Protein AF-A0A938LIG9-F1 (afdb_monomer_lite)

pLDDT: mean 82.98, std 18.58, range [36.59, 97.12]

Foldseek 3Di:
DDDDDDPPDDDDDDPPPDPQPDPVSVCVVVVPPQDDDDDQCAPDPPGRAGDPPGPQAQRDADDPVCQAAPVRHGPDLDNHGGPDRDHDDPPDDDD

Structure (mmCIF, N/CA/C/O backbone):
data_AF-A0A938LIG9-F1
#
_entry.id   AF-A0A938LIG9-F1
#
loop_
_atom_site.group_PDB
_atom_site.id
_atom_site.type_symbol
_atom_site.label_atom_id
_atom_site.label_alt_id
_atom_site.label_comp_id
_atom_site.label_asym_id
_atom_site.label_entity_id
_atom_site.label_seq_id
_atom_site.pdbx_PDB_ins_code
_atom_site.Cartn_x
_atom_site.Cartn_y
_atom_site.Cartn_z
_atom_site.occupancy
_atom_site.B_iso_or_equiv
_atom_site.auth_seq_id
_atom_site.auth_comp_id
_atom_site.auth_asym_id
_atom_site.auth_atom_id
_atom_site.pdbx_PDB_model_num
ATOM 1 N N . MET A 1 1 ? 29.356 7.228 -57.275 1.00 47.03 1 MET A N 1
ATOM 2 C CA . MET A 1 1 ? 29.984 6.386 -56.238 1.00 47.03 1 MET A CA 1
ATOM 3 C C . MET A 1 1 ? 29.850 7.106 -54.909 1.00 47.03 1 MET A C 1
ATOM 5 O O . MET A 1 1 ? 30.647 7.985 -54.619 1.00 47.03 1 MET A O 1
ATOM 9 N N . THR A 1 2 ? 28.812 6.778 -54.146 1.00 36.59 2 THR A N 1
ATOM 10 C CA . THR A 1 2 ? 28.629 7.244 -52.767 1.00 36.59 2 THR A CA 1
ATOM 11 C C . THR A 1 2 ? 27.900 6.122 -52.050 1.00 36.59 2 THR A C 1
ATOM 13 O O . THR A 1 2 ? 26.693 5.971 -52.202 1.00 36.59 2 THR A O 1
ATOM 16 N N . THR A 1 3 ? 28.642 5.273 -51.352 1.00 48.53 3 THR A N 1
ATOM 17 C CA . THR A 1 3 ? 28.044 4.335 -50.400 1.00 48.53 3 THR A CA 1
ATOM 18 C C . THR A 1 3 ? 27.939 5.067 -49.072 1.00 48.53 3 THR A C 1
ATOM 20 O O . THR A 1 3 ? 28.953 5.595 -48.615 1.00 48.53 3 THR A O 1
ATOM 23 N N . PRO A 1 4 ? 26.746 5.164 -48.470 1.00 44.84 4 PRO A N 1
ATOM 24 C CA . PRO A 1 4 ? 26.699 4.927 -47.024 1.00 44.84 4 PRO A CA 1
ATOM 25 C C . PRO A 1 4 ? 25.337 4.372 -46.559 1.00 44.84 4 PRO A C 1
ATOM 27 O O . PRO A 1 4 ? 24.330 4.523 -47.235 1.00 44.84 4 PRO A O 1
ATOM 30 N N . ILE A 1 5 ? 25.142 3.749 -45.404 1.00 50.56 5 ILE A N 1
ATOM 31 C CA . ILE A 1 5 ? 25.952 3.186 -44.319 1.00 50.56 5 ILE A CA 1
ATOM 32 C C . ILE A 1 5 ? 24.964 2.184 -43.682 1.00 50.56 5 ILE A C 1
ATOM 34 O O . ILE A 1 5 ? 23.775 2.482 -43.540 1.00 50.56 5 ILE A O 1
ATOM 38 N N . SER A 1 6 ?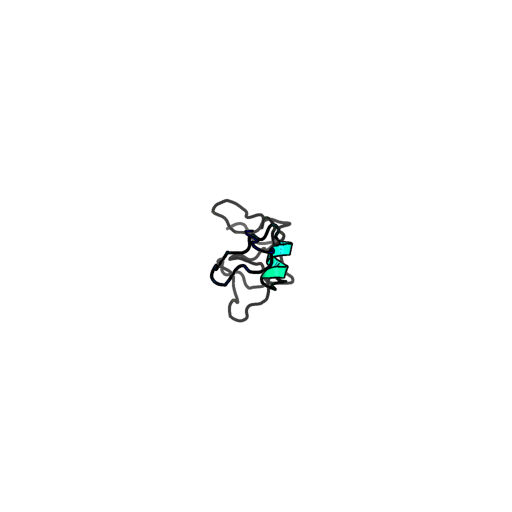 25.403 0.964 -43.366 1.00 47.53 6 SER A N 1
ATOM 39 C CA . SER A 1 6 ? 24.530 -0.072 -42.801 1.00 47.53 6 SER A CA 1
ATOM 40 C C . SER A 1 6 ? 24.056 0.279 -41.387 1.00 47.53 6 SER A C 1
ATOM 42 O O . SER A 1 6 ? 24.832 0.792 -40.587 1.00 47.53 6 SER A O 1
ATOM 44 N N . ARG A 1 7 ? 22.801 -0.089 -41.088 1.00 53.59 7 ARG A N 1
ATOM 45 C CA . ARG A 1 7 ? 21.984 0.078 -39.861 1.00 53.59 7 ARG A CA 1
ATOM 46 C C . ARG A 1 7 ? 22.590 -0.481 -38.549 1.00 53.59 7 ARG A C 1
ATOM 48 O O . ARG A 1 7 ? 21.866 -1.083 -37.760 1.00 53.59 7 ARG A O 1
ATOM 55 N N . ARG A 1 8 ? 23.898 -0.380 -38.311 1.00 56.84 8 ARG A N 1
ATOM 56 C CA . ARG A 1 8 ? 24.545 -1.017 -37.151 1.00 56.84 8 ARG A CA 1
ATOM 57 C C . ARG A 1 8 ? 25.519 -0.173 -36.342 1.00 56.84 8 ARG A C 1
ATOM 59 O O . ARG A 1 8 ? 26.072 -0.711 -35.395 1.00 56.84 8 ARG A O 1
ATOM 66 N N . GLU A 1 9 ? 25.652 1.120 -36.601 1.00 53.47 9 GLU A N 1
ATOM 67 C CA . GLU A 1 9 ? 26.457 1.983 -35.732 1.00 53.47 9 GLU A CA 1
ATOM 68 C C . GLU A 1 9 ? 25.700 3.271 -35.416 1.00 53.47 9 GLU A C 1
ATOM 70 O O . GLU A 1 9 ? 25.723 4.237 -36.172 1.00 53.47 9 GLU A O 1
ATOM 75 N N . PHE A 1 10 ? 24.991 3.262 -34.289 1.00 45.34 10 PHE A N 1
ATOM 76 C CA . PHE A 1 10 ? 24.669 4.485 -33.563 1.00 45.34 10 PHE A CA 1
ATOM 77 C C . PHE A 1 10 ? 25.632 4.537 -32.377 1.00 45.34 10 PHE A C 1
ATOM 79 O O . PHE A 1 10 ? 25.527 3.723 -31.459 1.00 45.34 10 PHE A O 1
ATOM 86 N N . LEU A 1 11 ? 26.611 5.441 -32.461 1.00 41.78 11 LEU A N 1
ATOM 87 C CA . LEU A 1 11 ? 27.558 5.729 -31.393 1.00 41.78 11 LEU A CA 1
ATOM 88 C C . LEU A 1 11 ? 26.836 6.410 -30.219 1.00 41.78 11 LEU A C 1
ATOM 90 O O . LEU A 1 11 ? 26.098 7.374 -30.395 1.00 41.78 11 LEU A O 1
ATOM 94 N N . GLU A 1 12 ? 27.067 5.826 -29.050 1.00 53.78 12 GLU A N 1
ATOM 95 C CA . GLU A 1 12 ? 27.177 6.366 -27.691 1.00 53.78 12 GLU A CA 1
ATOM 96 C C . GLU A 1 12 ? 26.587 7.750 -27.366 1.00 53.78 12 GLU A C 1
ATOM 98 O O . GLU A 1 12 ? 26.998 8.781 -27.892 1.00 53.78 12 GLU A O 1
ATOM 103 N N . GLY A 1 13 ? 25.702 7.757 -26.359 1.00 45.50 13 GLY A N 1
ATOM 104 C CA . GLY A 1 13 ? 25.377 8.954 -25.583 1.00 45.50 13 GLY A CA 1
ATOM 105 C C . GLY A 1 13 ? 23.921 9.403 -25.636 1.00 45.50 13 GLY A C 1
ATOM 106 O O . GLY A 1 13 ? 23.653 10.564 -25.922 1.00 45.50 13 GLY A O 1
ATOM 107 N N . THR A 1 14 ? 22.962 8.535 -25.300 1.00 39.34 14 THR A N 1
ATOM 108 C CA . THR A 1 14 ? 21.651 9.013 -24.836 1.00 39.34 14 THR A CA 1
ATOM 109 C C . THR A 1 14 ? 21.241 8.213 -23.610 1.00 39.34 14 THR A C 1
ATOM 111 O O . THR A 1 14 ? 21.064 7.000 -23.675 1.00 39.34 14 THR A O 1
ATOM 114 N N . ALA A 1 15 ? 21.060 8.881 -22.472 1.00 52.31 15 ALA A N 1
ATOM 115 C CA . ALA A 1 15 ? 20.180 8.366 -21.431 1.00 52.31 15 ALA A CA 1
ATOM 116 C C . ALA A 1 15 ? 18.739 8.460 -21.966 1.00 52.31 15 ALA A C 1
ATOM 118 O O . ALA A 1 15 ? 17.956 9.309 -21.553 1.00 52.31 15 ALA A O 1
ATOM 119 N N . ALA A 1 16 ? 18.414 7.661 -22.981 1.00 56.56 16 ALA A N 1
ATOM 120 C CA . ALA A 1 16 ? 17.057 7.531 -23.470 1.00 56.56 16 ALA A CA 1
ATOM 121 C C . ALA A 1 16 ? 16.326 6.671 -22.442 1.00 56.56 16 ALA A C 1
ATOM 123 O O . ALA A 1 16 ? 16.494 5.453 -22.420 1.00 56.56 16 ALA A O 1
ATOM 124 N N . GLY A 1 17 ? 15.576 7.312 -21.541 1.00 62.16 17 GLY A N 1
ATOM 125 C CA . GLY A 1 17 ? 14.677 6.601 -20.639 1.00 62.16 17 GLY A CA 1
ATOM 126 C C . GLY A 1 17 ? 13.861 5.598 -21.453 1.00 62.16 17 GLY A C 1
ATOM 127 O O . GLY A 1 17 ? 13.176 5.977 -22.405 1.00 62.16 17 GLY A O 1
ATOM 128 N N . ALA A 1 18 ? 14.006 4.310 -21.147 1.00 71.88 18 ALA A N 1
ATOM 129 C CA . ALA A 1 18 ? 13.270 3.274 -21.848 1.00 71.88 18 ALA A CA 1
ATOM 130 C C . ALA A 1 18 ? 11.776 3.458 -21.549 1.00 71.88 18 ALA A C 1
ATOM 132 O O . ALA A 1 18 ? 11.367 3.473 -20.389 1.00 71.88 18 ALA A O 1
ATOM 133 N N . ALA A 1 19 ? 10.951 3.616 -22.585 1.00 80.56 19 ALA A N 1
ATOM 134 C CA . ALA A 1 19 ? 9.504 3.639 -22.415 1.00 80.56 19 ALA A CA 1
ATOM 135 C C . ALA A 1 19 ? 9.012 2.214 -22.108 1.00 80.56 19 ALA A C 1
ATOM 137 O O . ALA A 1 19 ? 8.921 1.381 -23.011 1.00 80.56 19 ALA A O 1
ATOM 138 N N . LEU A 1 20 ? 8.710 1.940 -20.838 1.00 85.38 20 LEU A N 1
ATOM 139 C CA . LEU A 1 20 ? 8.130 0.677 -20.378 1.00 85.38 20 LEU A CA 1
ATOM 140 C C . LEU A 1 20 ? 6.623 0.713 -20.654 1.00 85.38 20 LEU A C 1
ATOM 142 O O . LEU A 1 20 ? 5.927 1.612 -20.185 1.00 85.38 20 LEU A O 1
ATOM 146 N N . ARG A 1 21 ? 6.117 -0.213 -21.478 1.00 89.38 21 ARG A N 1
ATOM 147 C CA . ARG A 1 21 ? 4.747 -0.146 -22.026 1.00 89.38 21 ARG A CA 1
ATOM 148 C C . ARG A 1 21 ? 3.726 -0.898 -21.186 1.00 89.38 21 ARG A C 1
ATOM 150 O O . ARG A 1 21 ? 2.532 -0.834 -21.472 1.00 89.38 21 ARG A O 1
ATOM 157 N N . SER A 1 22 ? 4.185 -1.611 -20.168 1.00 90.31 22 SER A N 1
ATOM 158 C CA . SER A 1 22 ? 3.338 -2.364 -19.262 1.00 90.31 22 SER A CA 1
ATOM 159 C C . SER A 1 22 ? 3.953 -2.424 -17.867 1.00 90.31 22 SER A C 1
ATOM 161 O O . SER A 1 22 ? 5.155 -2.222 -17.682 1.00 90.31 22 SER A O 1
ATOM 163 N N . PHE A 1 23 ? 3.122 -2.749 -16.879 1.00 89.12 23 PHE A N 1
ATOM 164 C CA . PHE A 1 23 ? 3.595 -3.030 -15.528 1.00 89.12 23 PHE A CA 1
ATOM 165 C C . PHE A 1 23 ? 4.576 -4.218 -15.497 1.00 89.12 23 PHE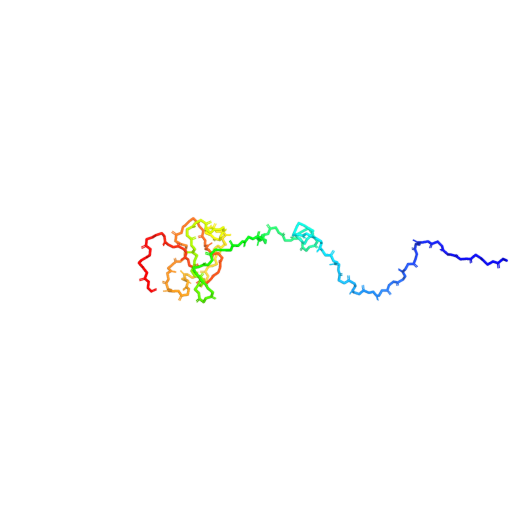 A C 1
ATOM 167 O O . PHE A 1 23 ? 5.572 -4.173 -14.784 1.00 89.12 23 PHE A O 1
ATOM 174 N N . SER A 1 24 ? 4.352 -5.233 -16.340 1.00 9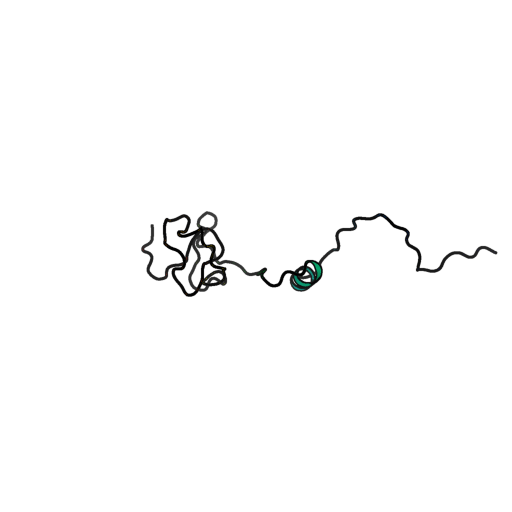0.12 24 SER A N 1
ATOM 175 C CA . SER A 1 24 ? 5.255 -6.383 -16.477 1.00 90.12 24 SER A CA 1
ATOM 176 C C . SER A 1 24 ? 6.598 -6.004 -17.109 1.00 90.12 24 SER A C 1
ATOM 178 O O . SER A 1 24 ? 7.633 -6.542 -16.714 1.00 90.12 24 SER A O 1
ATOM 180 N N . ASP A 1 25 ? 6.597 -5.085 -18.082 1.00 90.81 25 ASP A N 1
ATOM 181 C CA . ASP A 1 25 ? 7.824 -4.568 -18.701 1.00 90.81 25 ASP A CA 1
ATOM 182 C C . ASP A 1 25 ? 8.651 -3.833 -17.651 1.00 90.81 25 ASP A C 1
ATOM 184 O O . ASP A 1 25 ? 9.863 -4.016 -17.590 1.00 90.81 25 ASP A O 1
ATOM 188 N N . TYR A 1 26 ? 7.984 -3.035 -16.809 1.00 89.00 26 TYR A N 1
ATOM 189 C CA . TYR A 1 26 ? 8.612 -2.340 -15.691 1.00 89.00 26 TYR A CA 1
ATOM 190 C C . TYR A 1 26 ? 9.264 -3.323 -14.716 1.00 89.00 26 TYR A C 1
ATOM 192 O O . TYR A 1 26 ? 10.484 -3.287 -14.574 1.00 89.00 26 TYR A O 1
ATOM 200 N N . GLN A 1 27 ? 8.488 -4.271 -14.179 1.00 91.19 27 GLN A N 1
ATOM 201 C CA . GLN A 1 27 ? 8.982 -5.289 -13.246 1.00 91.19 27 GLN A CA 1
ATOM 202 C C . GLN A 1 27 ? 10.182 -6.067 -13.803 1.00 91.19 27 GLN A C 1
ATOM 204 O O . GLN A 1 27 ? 11.129 -6.375 -13.083 1.00 91.19 27 GLN A O 1
ATOM 209 N N . THR A 1 28 ? 10.163 -6.373 -15.104 1.00 90.19 28 THR A N 1
ATOM 210 C CA . THR A 1 28 ? 11.270 -7.070 -15.771 1.00 90.19 28 THR A CA 1
ATOM 211 C C . THR A 1 28 ? 12.493 -6.168 -15.928 1.00 90.19 28 THR A C 1
ATOM 213 O O . THR A 1 28 ? 13.611 -6.599 -15.659 1.00 90.19 28 THR A O 1
ATOM 216 N N . ALA A 1 29 ? 12.300 -4.927 -16.380 1.00 90.69 29 ALA A N 1
ATOM 217 C CA . ALA A 1 29 ? 13.390 -4.011 -16.693 1.00 90.69 29 ALA A CA 1
ATOM 218 C C . ALA A 1 29 ? 14.118 -3.494 -15.448 1.00 90.69 29 ALA A C 1
ATOM 220 O O . ALA A 1 29 ? 15.336 -3.328 -15.498 1.00 90.69 29 ALA A O 1
ATOM 221 N N . ALA A 1 30 ? 13.401 -3.245 -14.351 1.00 88.19 30 ALA A N 1
ATOM 222 C CA . ALA A 1 30 ? 14.007 -2.806 -13.096 1.00 88.19 30 ALA A CA 1
ATOM 223 C C . ALA A 1 30 ? 14.216 -3.952 -12.084 1.00 88.19 30 ALA A C 1
ATOM 225 O O . ALA A 1 30 ? 14.894 -3.776 -11.073 1.00 88.19 30 ALA A O 1
ATOM 226 N N . GLY A 1 31 ? 13.777 -5.168 -12.424 1.00 90.75 31 GLY A N 1
ATOM 227 C CA . GLY A 1 31 ? 14.080 -6.382 -11.669 1.00 90.75 31 GLY A CA 1
ATOM 228 C C . GLY A 1 31 ? 13.330 -6.485 -10.341 1.00 90.75 31 GLY A C 1
ATOM 229 O O . GLY A 1 31 ? 13.749 -7.250 -9.469 1.00 90.75 31 GLY A O 1
ATOM 230 N N . GLU A 1 32 ? 12.235 -5.740 -10.157 1.00 87.38 32 GLU A N 1
ATOM 231 C CA . GLU A 1 32 ? 11.410 -5.835 -8.954 1.00 87.38 32 GLU A CA 1
ATOM 232 C C . GLU A 1 32 ? 10.249 -6.824 -9.103 1.00 87.38 32 GLU A C 1
ATOM 234 O O . GLU A 1 32 ? 9.433 -6.761 -10.018 1.00 87.38 32 GLU A O 1
ATOM 239 N N . THR A 1 33 ? 10.117 -7.721 -8.126 1.00 88.00 33 THR A N 1
ATOM 240 C CA . THR A 1 33 ? 9.040 -8.725 -8.075 1.00 88.00 33 THR A CA 1
ATOM 241 C C . THR A 1 33 ? 7.922 -8.388 -7.083 1.00 88.00 33 THR A C 1
ATOM 243 O O . THR A 1 33 ? 6.945 -9.126 -6.990 1.00 88.00 33 THR A O 1
ATOM 246 N N . HIS A 1 34 ? 8.044 -7.280 -6.342 1.00 87.94 34 HIS A N 1
ATOM 247 C CA . HIS A 1 34 ? 7.189 -6.976 -5.183 1.00 87.94 34 HIS A CA 1
ATOM 248 C C . HIS A 1 34 ? 6.185 -5.841 -5.421 1.00 87.94 34 HIS A C 1
ATOM 250 O O . HIS A 1 34 ? 5.261 -5.663 -4.629 1.00 87.94 34 HIS A O 1
ATOM 256 N N . SER A 1 35 ? 6.343 -5.071 -6.500 1.00 89.81 35 SER A N 1
ATOM 257 C CA . SER A 1 35 ? 5.387 -4.022 -6.856 1.00 89.81 35 SER A CA 1
ATOM 258 C C . SER A 1 35 ? 4.012 -4.629 -7.154 1.00 89.81 35 SER A C 1
ATOM 260 O O . SER A 1 35 ? 3.908 -5.699 -7.758 1.00 89.81 35 SER A O 1
ATOM 262 N N . ARG A 1 36 ? 2.944 -3.914 -6.789 1.00 89.50 36 ARG A N 1
ATOM 263 C CA . AR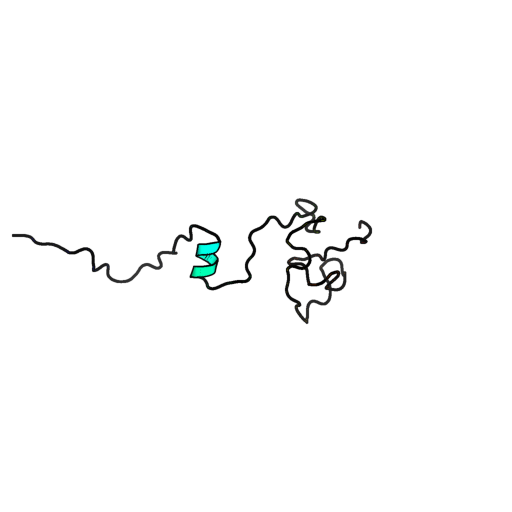G A 1 36 ? 1.551 -4.286 -7.076 1.00 89.50 36 ARG A CA 1
ATOM 264 C C . ARG A 1 36 ? 0.820 -3.117 -7.731 1.00 89.50 36 ARG A C 1
ATOM 266 O O . ARG A 1 36 ? 0.905 -1.995 -7.244 1.00 89.50 36 ARG A O 1
ATOM 273 N N . TRP A 1 37 ? 0.084 -3.393 -8.807 1.00 92.50 37 TRP A N 1
ATOM 274 C CA . TRP A 1 37 ? -0.757 -2.416 -9.504 1.00 92.50 37 TRP A CA 1
ATOM 275 C C . TRP A 1 37 ? -2.235 -2.778 -9.334 1.00 92.50 37 TRP A C 1
ATOM 277 O O . TRP A 1 37 ? -2.778 -3.588 -10.085 1.00 92.50 37 TRP A O 1
ATOM 287 N N . ALA A 1 38 ? -2.878 -2.207 -8.320 1.00 94.19 38 ALA A N 1
ATOM 288 C CA . ALA A 1 38 ? -4.305 -2.366 -8.062 1.00 94.19 38 ALA A CA 1
ATOM 289 C C . ALA A 1 38 ? -4.831 -1.167 -7.257 1.00 94.19 38 ALA A C 1
ATOM 291 O O . ALA A 1 38 ? -4.058 -0.511 -6.560 1.00 94.19 38 ALA A O 1
ATOM 292 N N . ASP A 1 39 ? -6.134 -0.890 -7.345 1.00 95.94 39 ASP A N 1
ATOM 293 C CA . ASP A 1 39 ? -6.782 0.128 -6.511 1.00 95.94 39 ASP A CA 1
ATOM 294 C C . ASP A 1 39 ? -6.794 -0.342 -5.043 1.00 95.94 39 ASP A C 1
ATOM 296 O O . ASP A 1 39 ? -7.374 -1.394 -4.763 1.00 95.94 39 ASP A O 1
ATOM 300 N N . PRO A 1 40 ? -6.178 0.395 -4.097 1.00 95.38 40 PRO A N 1
ATOM 301 C CA . PRO A 1 40 ? -6.163 0.011 -2.689 1.00 95.38 40 PRO A CA 1
ATOM 302 C C . PRO A 1 40 ? -7.522 0.186 -1.991 1.00 95.38 40 PRO A C 1
ATOM 304 O O . PRO A 1 40 ? -7.624 -0.121 -0.807 1.00 95.38 40 PRO A O 1
ATOM 307 N N . LEU A 1 41 ? -8.570 0.651 -2.681 1.00 97.12 41 LEU A N 1
ATOM 308 C CA . LEU A 1 41 ? -9.919 0.850 -2.141 1.00 97.12 41 LEU A CA 1
ATOM 309 C C . LEU A 1 41 ? -9.925 1.672 -0.833 1.00 97.12 41 LEU A C 1
ATOM 311 O O . LEU A 1 41 ? -10.428 1.184 0.189 1.00 97.12 41 LEU A O 1
ATOM 315 N N . PRO A 1 42 ? -9.389 2.910 -0.832 1.00 95.56 42 PRO A N 1
ATOM 316 C CA . PRO A 1 42 ? -9.465 3.774 0.338 1.00 95.56 42 PRO A CA 1
ATOM 317 C C . PRO A 1 42 ? -10.928 4.097 0.672 1.00 95.56 42 PRO A C 1
ATOM 319 O O . PRO A 1 42 ? -11.807 4.106 -0.198 1.00 95.56 42 PRO A O 1
ATOM 322 N N . ALA A 1 43 ? -11.200 4.379 1.941 1.00 94.81 43 ALA A N 1
ATOM 323 C CA . ALA A 1 43 ? -12.518 4.768 2.421 1.00 94.81 43 ALA A CA 1
ATOM 324 C C . ALA A 1 43 ? -12.984 6.102 1.812 1.00 94.81 43 ALA A C 1
ATOM 326 O O . ALA A 1 43 ? -14.180 6.280 1.573 1.00 94.81 43 ALA A O 1
ATOM 327 N N . GLY A 1 44 ? -12.054 7.007 1.484 1.00 93.38 44 GLY A N 1
ATOM 328 C CA . GLY A 1 44 ? -12.356 8.239 0.762 1.00 93.38 44 GLY A CA 1
ATOM 329 C C . GLY A 1 44 ? -11.119 9.051 0.356 1.00 93.38 44 GLY A C 1
ATOM 330 O O . GLY A 1 44 ? -9.993 8.676 0.669 1.00 93.38 44 GLY A O 1
ATOM 331 N N . PRO A 1 45 ? -11.302 10.205 -0.312 1.00 91.69 45 PRO A N 1
ATOM 332 C CA . PRO A 1 45 ? -10.198 11.018 -0.842 1.00 91.69 45 PRO A CA 1
ATOM 333 C C . PRO A 1 45 ? -9.231 11.553 0.223 1.00 91.69 45 PRO A C 1
ATOM 335 O O . PRO A 1 45 ? -8.063 11.793 -0.064 1.00 91.69 45 PRO A O 1
ATOM 338 N N . ALA A 1 46 ? -9.726 11.752 1.445 1.00 92.94 46 ALA A N 1
ATOM 339 C CA . ALA A 1 46 ? -8.949 12.183 2.607 1.00 92.94 46 ALA A CA 1
ATOM 340 C C . ALA A 1 46 ? -8.909 11.111 3.712 1.00 92.94 46 ALA A C 1
ATOM 342 O O . ALA A 1 46 ? -8.435 11.374 4.813 1.00 92.94 46 ALA A O 1
ATOM 343 N N . ASP A 1 47 ? -9.423 9.913 3.424 1.00 94.06 47 ASP A N 1
ATOM 344 C CA . ASP A 1 47 ? -9.499 8.801 4.362 1.00 94.06 47 ASP A CA 1
ATOM 345 C C . ASP A 1 47 ? -8.826 7.577 3.741 1.00 94.06 47 ASP A C 1
ATOM 347 O O . ASP A 1 47 ? -9.422 6.826 2.967 1.00 94.06 47 ASP A O 1
ATOM 351 N N . ALA A 1 48 ? -7.549 7.411 4.080 1.00 95.44 48 ALA A N 1
ATOM 352 C CA . ALA A 1 48 ? -6.700 6.347 3.561 1.00 95.44 48 ALA A CA 1
ATOM 353 C C . ALA A 1 48 ? -6.899 4.998 4.277 1.00 95.44 48 ALA A C 1
ATOM 355 O O . ALA A 1 48 ? -6.130 4.070 4.028 1.00 95.44 48 ALA A O 1
ATOM 356 N N . ARG A 1 49 ? -7.901 4.865 5.161 1.00 95.06 49 ARG A N 1
ATOM 357 C CA . ARG A 1 49 ? -8.283 3.561 5.723 1.00 95.06 49 ARG A CA 1
ATOM 358 C C . ARG A 1 49 ? -8.773 2.646 4.602 1.00 95.06 49 ARG A C 1
ATOM 360 O O . ARG A 1 49 ? -9.482 3.091 3.700 1.00 95.06 49 ARG A O 1
ATOM 367 N N . LEU A 1 50 ? -8.415 1.368 4.658 1.00 95.69 50 LEU A N 1
ATOM 368 C CA . LEU A 1 50 ? -8.809 0.392 3.643 1.00 95.69 50 LEU A CA 1
ATOM 369 C C . LEU A 1 50 ? -10.267 -0.048 3.834 1.00 95.69 50 LEU A C 1
ATOM 371 O O . LEU A 1 50 ? -10.758 -0.178 4.956 1.00 95.69 50 LEU A O 1
ATOM 375 N N . ARG A 1 51 ? -10.964 -0.311 2.728 1.00 95.12 51 ARG A N 1
ATOM 376 C CA . ARG A 1 51 ? -12.299 -0.929 2.727 1.00 95.12 51 ARG A CA 1
ATOM 377 C C . ARG A 1 51 ? -12.199 -2.461 2.671 1.00 95.12 51 ARG A C 1
ATOM 379 O O . ARG A 1 51 ? -11.206 -2.984 2.159 1.00 95.12 51 ARG A O 1
ATOM 386 N N . PRO A 1 52 ? -13.242 -3.194 3.118 1.00 94.12 52 PRO A N 1
ATOM 387 C CA . PRO A 1 52 ? -13.303 -4.643 2.945 1.00 94.12 52 PRO A CA 1
ATOM 388 C C . PRO A 1 52 ? -13.061 -5.050 1.484 1.00 94.12 52 PRO A C 1
ATOM 390 O O . PRO A 1 52 ? -13.637 -4.457 0.570 1.00 94.12 52 PRO A O 1
ATOM 393 N N . GLY A 1 53 ? -12.220 -6.065 1.275 1.00 94.38 53 GLY A N 1
ATOM 394 C CA . GLY A 1 53 ? -11.854 -6.558 -0.058 1.00 94.38 53 GLY A CA 1
ATOM 395 C C . GLY A 1 53 ? -10.726 -5.784 -0.748 1.00 94.38 53 GLY A C 1
ATOM 396 O O . GLY A 1 53 ? -10.429 -6.070 -1.906 1.00 94.38 53 GLY A O 1
ATOM 397 N N . SER A 1 54 ? -10.093 -4.822 -0.069 1.00 96.81 54 SER A N 1
ATOM 398 C CA . SER A 1 54 ? -8.909 -4.144 -0.596 1.00 96.81 54 SER A CA 1
ATOM 399 C C . SER A 1 54 ? -7.777 -5.139 -0.906 1.00 96.81 54 SER A C 1
ATOM 401 O O . SER A 1 54 ? -7.453 -5.974 -0.062 1.00 96.81 54 SER A O 1
ATOM 403 N N . PRO A 1 55 ? -7.114 -5.027 -2.074 1.00 97.12 55 PRO A N 1
ATOM 404 C CA . PRO A 1 55 ? -5.941 -5.838 -2.410 1.00 97.12 55 PRO A CA 1
ATOM 405 C C . PRO A 1 55 ? -4.694 -5.476 -1.583 1.00 97.12 55 PRO A C 1
ATOM 407 O O . PRO A 1 55 ? -3.658 -6.135 -1.723 1.00 97.12 55 PRO A O 1
ATOM 410 N N . ALA A 1 56 ? -4.771 -4.416 -0.771 1.00 96.94 56 ALA A N 1
ATOM 411 C CA . ALA A 1 56 ? -3.736 -4.027 0.177 1.00 96.94 56 ALA A CA 1
ATOM 412 C C . ALA A 1 56 ? -3.876 -4.742 1.536 1.00 96.94 56 ALA A C 1
ATOM 414 O O . ALA A 1 56 ? -2.920 -4.739 2.301 1.00 96.94 56 ALA A O 1
ATOM 415 N N . ILE A 1 57 ? -5.006 -5.395 1.825 1.00 97.00 57 ILE A N 1
ATOM 416 C CA . ILE A 1 57 ? -5.147 -6.180 3.058 1.00 97.00 57 ILE A CA 1
ATOM 417 C C . ILE A 1 57 ? -4.184 -7.375 3.014 1.00 97.00 57 ILE A C 1
ATOM 419 O O . ILE A 1 57 ? -4.139 -8.103 2.019 1.00 97.00 57 ILE A O 1
ATOM 423 N N . ASP A 1 58 ? -3.410 -7.557 4.082 1.00 96.31 58 ASP A N 1
ATOM 424 C CA . ASP A 1 58 ? -2.418 -8.610 4.293 1.00 96.31 58 ASP A CA 1
ATOM 425 C C . ASP A 1 58 ? -1.367 -8.713 3.169 1.00 96.31 58 ASP A C 1
ATOM 427 O O . ASP A 1 58 ? -0.852 -9.789 2.852 1.00 96.31 58 ASP A O 1
ATOM 431 N N . ALA A 1 59 ? -1.047 -7.591 2.521 1.00 96.06 59 ALA A N 1
ATOM 432 C CA . ALA A 1 59 ? -0.219 -7.566 1.313 1.00 96.06 59 ALA A CA 1
ATOM 433 C C . ALA A 1 59 ? 1.235 -7.122 1.529 1.00 96.06 59 ALA A C 1
ATOM 435 O O . ALA A 1 59 ? 2.028 -7.130 0.584 1.00 96.06 59 ALA A O 1
ATOM 436 N N . GLY A 1 60 ? 1.570 -6.662 2.727 1.00 94.75 60 GLY A N 1
ATOM 437 C CA . GLY A 1 60 ? 2.841 -6.037 3.057 1.00 94.75 60 GLY A CA 1
ATOM 438 C C . GLY A 1 60 ? 3.805 -6.951 3.802 1.00 94.75 60 GLY A C 1
ATOM 439 O O . GLY A 1 60 ? 3.486 -8.054 4.240 1.00 94.75 60 GLY A O 1
ATOM 440 N N . THR A 1 61 ? 5.021 -6.444 3.970 1.00 94.38 61 THR A N 1
ATOM 441 C CA . THR A 1 61 ? 6.088 -7.110 4.718 1.00 94.38 61 THR A CA 1
ATOM 442 C C . THR A 1 61 ? 6.185 -6.516 6.117 1.00 94.38 61 THR A C 1
ATOM 444 O O . THR A 1 61 ? 6.044 -5.306 6.296 1.00 94.38 61 THR A O 1
ATOM 447 N N . ALA A 1 62 ? 6.469 -7.357 7.111 1.00 95.31 62 ALA A N 1
ATOM 448 C CA . ALA A 1 62 ? 6.734 -6.895 8.466 1.00 95.31 62 ALA A CA 1
ATOM 449 C C . ALA A 1 62 ? 7.987 -6.004 8.510 1.00 95.31 62 ALA A C 1
ATOM 451 O O . ALA A 1 62 ? 9.064 -6.400 8.057 1.00 95.31 62 ALA A O 1
ATOM 452 N N . VAL A 1 63 ? 7.853 -4.818 9.102 1.00 94.19 63 VAL A N 1
ATOM 453 C CA . VAL A 1 63 ? 8.968 -3.897 9.350 1.00 94.19 63 VAL A CA 1
ATOM 454 C C . VAL A 1 63 ? 9.143 -3.793 10.856 1.00 94.19 63 VAL A C 1
ATOM 456 O O . VAL A 1 63 ? 8.291 -3.240 11.541 1.00 94.19 63 VAL A O 1
ATOM 459 N N . LYS A 1 64 ? 10.248 -4.342 11.372 1.00 93.31 64 LYS A N 1
ATOM 460 C CA . LYS A 1 64 ? 10.468 -4.561 12.813 1.00 93.31 64 LYS A CA 1
ATOM 461 C C . LYS A 1 64 ? 10.240 -3.314 13.677 1.00 93.31 64 LYS A C 1
ATOM 463 O O . LYS A 1 64 ? 9.703 -3.431 14.773 1.00 93.31 64 LYS A O 1
ATOM 468 N N . ASP A 1 65 ? 10.631 -2.149 13.175 1.00 95.88 65 ASP A N 1
ATOM 469 C CA . ASP A 1 65 ? 10.573 -0.892 13.926 1.00 95.88 65 ASP A CA 1
ATOM 470 C C . ASP A 1 65 ? 9.228 -0.153 13.772 1.00 95.88 65 ASP A C 1
ATOM 472 O O . ASP A 1 65 ? 9.016 0.887 14.392 1.00 95.88 65 ASP A O 1
ATOM 476 N N . VAL A 1 66 ? 8.293 -0.688 12.977 1.00 95.19 66 VAL A N 1
ATOM 477 C CA . VAL A 1 66 ? 6.961 -0.108 12.737 1.00 95.19 66 VAL A CA 1
ATOM 478 C C . VAL A 1 66 ? 5.908 -0.969 13.432 1.00 95.19 66 VAL A C 1
ATOM 480 O O . VAL A 1 66 ? 5.170 -1.724 12.806 1.00 95.19 66 VAL A O 1
ATOM 483 N N . ALA A 1 67 ? 5.860 -0.866 14.759 1.00 96.50 67 ALA A N 1
ATOM 484 C CA . ALA A 1 67 ? 4.994 -1.700 15.594 1.00 96.50 67 ALA A CA 1
ATOM 485 C C . ALA A 1 67 ? 3.507 -1.297 15.569 1.00 96.50 67 ALA A C 1
ATOM 487 O O . ALA A 1 67 ? 2.652 -2.099 15.944 1.00 96.50 67 ALA A O 1
ATOM 488 N N . ALA A 1 68 ? 3.191 -0.069 15.152 1.00 95.81 68 ALA A N 1
ATOM 489 C CA . ALA A 1 68 ? 1.830 0.450 15.069 1.00 95.81 68 ALA A CA 1
ATOM 490 C C . ALA A 1 68 ? 1.632 1.288 13.800 1.00 95.81 68 ALA A C 1
ATOM 492 O O . ALA A 1 68 ? 2.592 1.825 13.241 1.00 95.81 68 ALA A O 1
ATOM 493 N N . ASP A 1 69 ? 0.388 1.377 13.348 1.00 95.88 69 ASP A N 1
ATOM 494 C CA . ASP A 1 69 ? -0.031 2.229 12.241 1.00 95.88 69 ASP A CA 1
ATOM 495 C C . ASP A 1 69 ? -0.240 3.695 12.684 1.00 95.88 69 ASP A C 1
ATOM 497 O O . ASP A 1 69 ? -0.015 4.065 13.840 1.00 95.88 69 ASP A O 1
ATOM 501 N N . PHE A 1 70 ? -0.692 4.553 11.767 1.00 94.94 70 PHE A N 1
ATOM 502 C CA . PHE A 1 70 ? -0.946 5.969 12.044 1.00 94.94 70 PHE A CA 1
ATOM 503 C C . PHE A 1 70 ? -2.051 6.206 13.090 1.00 94.94 70 PHE A C 1
ATOM 505 O O . PHE A 1 70 ? -2.026 7.212 13.800 1.00 94.94 70 PHE A O 1
ATOM 512 N N . ALA A 1 71 ? -3.016 5.294 13.214 1.00 92.69 71 ALA A N 1
ATOM 513 C CA . ALA A 1 71 ? -4.079 5.365 14.212 1.00 92.69 71 ALA A CA 1
ATOM 514 C C . ALA A 1 71 ? -3.660 4.794 15.583 1.00 92.69 71 ALA A C 1
ATOM 516 O O . ALA A 1 71 ? -4.450 4.853 16.530 1.00 92.69 71 ALA A O 1
ATOM 517 N N . GLY A 1 72 ? -2.434 4.271 15.707 1.00 93.38 72 GLY A N 1
ATOM 518 C CA . GLY A 1 72 ? -1.927 3.603 16.906 1.00 93.38 72 GLY A CA 1
ATOM 519 C C . GLY A 1 72 ? -2.363 2.140 17.028 1.00 93.38 72 GLY A C 1
ATOM 520 O O . GLY A 1 72 ? -2.241 1.557 18.105 1.00 93.38 72 GLY A O 1
ATOM 521 N N . ILE A 1 73 ? -2.885 1.543 15.954 1.00 92.88 73 ILE A N 1
ATOM 522 C CA . ILE A 1 73 ? -3.283 0.136 15.910 1.00 92.88 73 ILE A CA 1
ATOM 523 C C . ILE A 1 73 ? -2.021 -0.722 15.736 1.00 92.88 73 ILE A C 1
ATOM 525 O O . ILE A 1 73 ? -1.229 -0.446 14.833 1.00 92.88 73 ILE A O 1
ATOM 529 N N . PRO A 1 74 ? -1.801 -1.760 16.569 1.00 94.75 74 PRO A N 1
ATOM 530 C CA . PRO A 1 74 ? -0.650 -2.647 16.422 1.00 94.75 74 PRO A CA 1
ATOM 531 C C . PRO A 1 74 ? -0.625 -3.353 15.065 1.00 94.75 74 PRO A C 1
ATOM 533 O O . PRO A 1 74 ? -1.670 -3.755 14.557 1.00 94.75 74 PRO A O 1
ATOM 536 N N . ARG A 1 75 ? 0.565 -3.572 14.509 1.00 95.56 75 ARG A N 1
ATOM 537 C CA . ARG A 1 75 ? 0.740 -4.296 13.243 1.00 95.56 75 ARG A CA 1
ATOM 538 C C . ARG A 1 75 ? 1.274 -5.715 13.488 1.00 95.56 75 ARG A C 1
ATOM 540 O O . ARG A 1 75 ? 2.168 -5.869 14.323 1.00 95.56 75 ARG A O 1
ATOM 547 N N . PRO A 1 76 ? 0.819 -6.743 12.747 1.00 95.69 76 PRO A N 1
ATOM 548 C CA . PRO A 1 76 ? -0.336 -6.741 11.844 1.00 95.69 76 PRO A CA 1
ATOM 549 C C . PRO A 1 76 ? -1.662 -6.957 12.594 1.00 95.69 76 PRO A C 1
ATOM 551 O O . PRO A 1 76 ? -1.669 -7.515 13.693 1.00 95.69 76 PRO A O 1
ATOM 554 N N . GLN A 1 77 ? -2.788 -6.568 11.991 1.00 94.00 77 GLN A N 1
ATOM 555 C CA . GLN A 1 77 ? -4.123 -6.995 12.448 1.00 94.00 77 GLN A CA 1
ATOM 556 C C . GLN A 1 77 ? -4.628 -8.272 11.753 1.00 94.00 77 GLN A C 1
ATOM 558 O O . GLN A 1 77 ? -5.568 -8.897 12.249 1.00 94.00 77 GLN A O 1
ATOM 563 N N . GLY A 1 78 ? -3.994 -8.680 10.651 1.00 92.25 78 GLY A N 1
ATOM 564 C CA . GLY A 1 78 ? -4.270 -9.921 9.930 1.00 92.25 78 GLY A CA 1
ATOM 565 C C . GLY A 1 78 ? -3.048 -10.839 9.812 1.00 92.25 78 GLY A C 1
ATOM 566 O O . GLY A 1 78 ? -2.216 -10.932 10.718 1.00 92.25 78 GLY A O 1
ATOM 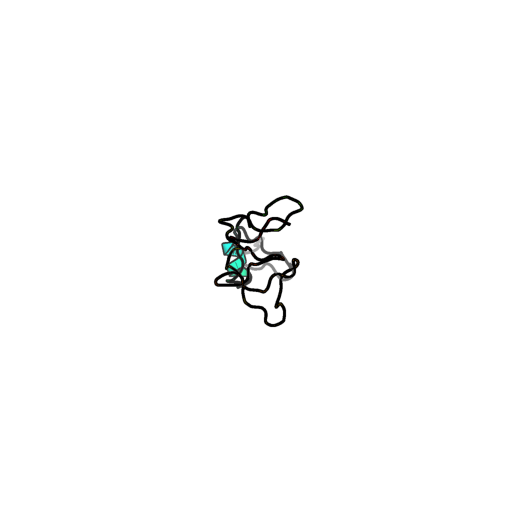567 N N . ALA A 1 79 ? -2.959 -11.559 8.696 1.00 94.31 79 ALA A N 1
ATOM 568 C CA . ALA A 1 79 ? -1.849 -12.459 8.395 1.00 94.31 79 ALA A CA 1
ATOM 569 C C . ALA A 1 79 ? -0.541 -11.713 8.078 1.00 94.31 79 ALA A C 1
ATOM 571 O O . ALA A 1 79 ? 0.542 -12.266 8.288 1.00 94.31 79 ALA A O 1
ATOM 572 N N . ALA A 1 80 ? -0.625 -10.478 7.579 1.00 95.44 80 ALA A N 1
ATOM 573 C CA . ALA A 1 80 ? 0.533 -9.650 7.269 1.00 95.44 80 ALA A CA 1
ATOM 574 C C . ALA A 1 80 ? 0.244 -8.165 7.525 1.00 95.44 80 ALA A C 1
ATOM 576 O O . ALA A 1 80 ? -0.860 -7.778 7.876 1.00 95.44 80 ALA A O 1
ATOM 577 N N . HIS A 1 81 ? 1.274 -7.330 7.404 1.00 96.50 81 HIS A N 1
ATOM 578 C CA . HIS A 1 81 ? 1.096 -5.880 7.479 1.00 96.50 81 HIS A CA 1
ATOM 579 C C . HIS A 1 81 ? 0.350 -5.381 6.238 1.00 96.50 81 HIS A C 1
ATOM 581 O O . HIS A 1 81 ? 0.609 -5.870 5.142 1.00 96.50 81 HIS A O 1
ATOM 587 N N . ASP A 1 82 ? -0.464 -4.343 6.367 1.00 97.00 82 ASP A N 1
ATOM 588 C CA . ASP A 1 82 ? -1.102 -3.697 5.216 1.00 97.00 82 ASP A CA 1
ATOM 589 C C . ASP A 1 82 ? -0.202 -2.607 4.608 1.00 97.00 82 ASP A C 1
ATOM 591 O O . ASP A 1 82 ? 0.262 -1.708 5.310 1.00 97.00 82 ASP A O 1
ATOM 595 N N . PRO A 1 83 ? 0.101 -2.594 3.302 1.00 95.75 83 PRO A N 1
ATOM 596 C CA . PRO A 1 83 ? 0.841 -1.494 2.704 1.00 95.75 83 PRO A CA 1
ATOM 597 C C . PRO A 1 83 ? 0.093 -0.170 2.897 1.00 95.75 83 PRO A C 1
ATOM 599 O O . PRO A 1 83 ? -1.066 -0.034 2.513 1.00 95.75 83 PRO A O 1
ATOM 602 N N . GLY A 1 84 ? 0.782 0.825 3.453 1.00 94.38 84 GLY A N 1
ATOM 603 C CA . GLY A 1 84 ? 0.216 2.144 3.713 1.00 94.38 84 GLY A CA 1
ATOM 604 C C . GLY A 1 84 ? 0.331 2.562 5.174 1.00 94.38 84 GLY A C 1
ATOM 605 O O . GLY A 1 84 ? 1.133 2.023 5.937 1.00 94.38 84 GLY A O 1
ATOM 606 N N . ALA A 1 85 ? -0.442 3.588 5.529 1.00 95.25 85 ALA A N 1
ATOM 607 C CA . AL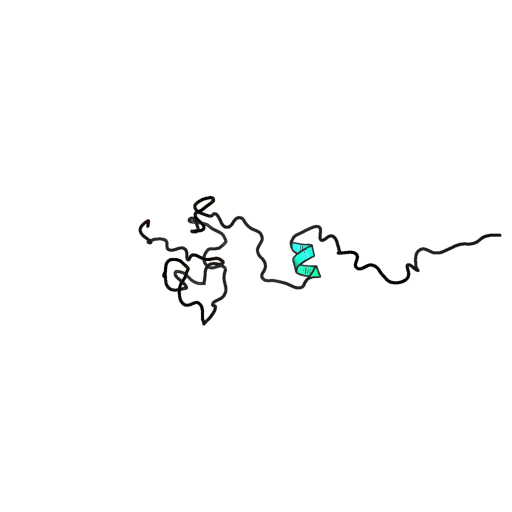A A 1 85 ? -0.388 4.233 6.839 1.00 95.25 85 ALA A CA 1
ATOM 608 C C . ALA A 1 85 ? -1.356 3.633 7.871 1.00 95.25 85 ALA A C 1
ATOM 610 O O . ALA A 1 85 ? -1.210 3.930 9.052 1.00 95.25 85 ALA A O 1
ATOM 611 N N . TYR A 1 86 ? -2.330 2.828 7.442 1.00 95.56 86 TYR A N 1
ATOM 612 C CA . TYR A 1 86 ? -3.390 2.278 8.289 1.00 95.56 86 TYR A CA 1
ATOM 613 C C . TYR A 1 86 ? -3.491 0.765 8.104 1.00 95.56 86 TYR A C 1
ATOM 615 O O . TYR A 1 86 ? -3.402 0.286 6.976 1.00 95.56 86 TYR A O 1
ATOM 623 N N . GLU A 1 87 ? -3.727 0.045 9.197 1.00 95.81 87 GLU A N 1
ATOM 624 C CA . GLU A 1 87 ? -4.123 -1.363 9.183 1.00 95.81 87 GLU A CA 1
ATOM 625 C C . GLU A 1 87 ? -5.643 -1.483 9.038 1.00 95.81 87 GLU A C 1
ATOM 627 O O . GLU A 1 87 ? -6.427 -0.768 9.673 1.00 95.81 87 GLU A O 1
ATOM 632 N N . TYR A 1 88 ? -6.079 -2.430 8.222 1.00 95.25 88 TYR A N 1
ATOM 633 C CA . TYR A 1 88 ? -7.453 -2.866 8.150 1.00 95.25 88 TYR A CA 1
ATOM 634 C C . TYR A 1 88 ? -7.775 -3.764 9.342 1.00 95.25 88 TYR A C 1
ATOM 636 O O . TYR A 1 88 ? -7.128 -4.776 9.602 1.00 95.25 88 TYR A O 1
ATOM 644 N N . LYS A 1 89 ? -8.849 -3.422 10.051 1.00 86.81 89 LYS A N 1
ATOM 645 C CA . LYS A 1 89 ? -9.396 -4.232 11.137 1.00 86.81 89 LYS A CA 1
ATOM 646 C C . LYS A 1 89 ? -10.894 -4.382 10.923 1.00 86.81 89 LYS A C 1
ATOM 648 O O . LYS A 1 89 ? -11.625 -3.398 11.011 1.00 86.81 89 LYS A O 1
ATOM 653 N N . ALA A 1 90 ? -11.348 -5.613 10.685 1.00 73.56 90 ALA A N 1
ATOM 654 C CA . ALA A 1 90 ? -12.762 -5.915 10.439 1.00 73.56 90 ALA A CA 1
ATOM 655 C C . ALA A 1 90 ? -13.685 -5.433 11.580 1.00 73.56 90 ALA A C 1
ATOM 657 O O . ALA A 1 90 ? -14.797 -4.984 11.320 1.00 73.56 90 ALA A O 1
ATOM 658 N N . ASP A 1 91 ? -13.177 -5.434 12.820 1.00 67.25 91 ASP A N 1
ATOM 659 C CA . ASP A 1 91 ? -13.915 -5.053 14.031 1.00 67.25 91 ASP A CA 1
ATOM 660 C C . ASP A 1 91 ? -13.449 -3.714 14.638 1.00 67.25 91 ASP A C 1
ATOM 662 O O . ASP A 1 91 ? -13.504 -3.525 15.858 1.00 67.25 91 ASP A O 1
ATOM 666 N N . ALA A 1 92 ? -12.849 -2.804 13.864 1.00 59.09 92 ALA A N 1
ATOM 667 C CA . ALA A 1 92 ? -12.532 -1.474 14.389 1.00 59.09 92 ALA A CA 1
ATOM 668 C C . ALA A 1 92 ? -13.814 -0.628 14.449 1.00 59.09 92 ALA A C 1
ATOM 670 O O . ALA A 1 92 ? -14.440 -0.417 13.408 1.00 59.09 92 ALA A O 1
ATOM 671 N N . PRO A 1 93 ? -14.222 -0.113 15.627 1.00 49.22 93 PRO A N 1
ATOM 672 C CA . PRO A 1 93 ? -15.290 0.872 15.668 1.00 49.22 93 PRO A CA 1
ATOM 673 C C . PRO A 1 93 ? -14.871 2.102 14.847 1.00 49.22 93 PRO A C 1
ATOM 675 O O . PRO A 1 93 ? -13.694 2.483 14.887 1.00 49.22 93 PRO A O 1
ATOM 678 N N . PRO A 1 94 ? -15.799 2.729 14.104 1.00 47.91 94 PRO A N 1
ATOM 679 C CA . PRO A 1 94 ? -15.494 3.956 13.390 1.00 47.91 94 PRO A CA 1
ATOM 680 C C . PRO A 1 94 ? -15.056 5.017 14.403 1.00 47.91 94 PRO A C 1
ATOM 682 O O . PRO A 1 94 ? -15.775 5.309 15.360 1.00 47.91 94 PRO A O 1
ATOM 685 N N . LYS A 1 95 ? -13.858 5.559 14.194 1.00 53.16 95 LYS A N 1
ATOM 686 C CA . LYS A 1 95 ? -13.402 6.803 14.812 1.00 53.16 95 LYS A CA 1
ATOM 687 C C . LYS A 1 95 ? -13.541 7.932 13.805 1.00 53.16 95 LYS A C 1
ATOM 689 O O . LYS A 1 95 ? -13.266 7.665 12.604 1.00 53.16 95 LYS A O 1
#

Sequence (95 aa):
MTTPISRREFLEGTAAGAALRSFSDYQTAAGETHSRWADPLPAGPADARLRPGSPAIDAGTAVKDVAADFAGIPRPQGAAHDPGAYEYKADAPPK

Secondary structure (DSSP, 8-state):
------TT---S---------SHHHHHHHH--S----S---EEETTEEEEPTT-TTTT-BPP-TT--B-TTS-BS-SSSSBPSSS----TTPPP-

Radius of gyration: 22.66 Å; chains: 1; bounding box: 46×25×73 Å